Protein AF-A0A1J4ULX6-F1 (afdb_monomer_lite)

Sequence (77 aa):
MLTLKCCGQLIDVSGASQKVFDKKTYKWSTAKIDFEKCSMKKIFDLIVPVIPLKQLVAYKKKLGRPTDFEDVNFLLR

Foldseek 3Di:
DDWDQDPNDTDDDDDQWDWAQFPVVRDTDIDGHDQVQFDFDDDPNDTDTDRDLVVLLVRLNRNVDPVSVVVNVVSVD

Structure (mmCIF, N/CA/C/O backbone):
data_AF-A0A1J4ULX6-F1
#
_entry.id   AF-A0A1J4ULX6-F1
#
loop_
_atom_site.group_PDB
_atom_site.id
_atom_site.type_symbol
_atom_site.label_atom_id
_atom_site.label_alt_id
_atom_site.label_comp_id
_atom_site.label_asym_id
_atom_site.label_entity_id
_atom_site.label_seq_id
_atom_site.pdbx_PDB_ins_code
_atom_site.Cartn_x
_atom_site.Cartn_y
_atom_site.Cartn_z
_atom_site.occupancy
_atom_site.B_iso_or_equiv
_atom_site.auth_seq_id
_atom_site.auth_comp_id
_atom_site.auth_asym_id
_atom_site.auth_atom_id
_atom_site.pdbx_PDB_model_num
ATOM 1 N N . MET A 1 1 ? -11.638 8.977 -6.000 1.00 81.56 1 MET A N 1
ATOM 2 C CA . MET A 1 1 ? -10.824 7.991 -6.735 1.00 81.56 1 MET A CA 1
ATOM 3 C C . MET A 1 1 ? -11.262 8.059 -8.182 1.00 81.56 1 MET A C 1
ATOM 5 O O . MET A 1 1 ? -12.454 8.238 -8.406 1.00 81.56 1 MET A O 1
ATOM 9 N N . LEU A 1 2 ? -10.323 7.988 -9.117 1.00 91.62 2 LEU A N 1
ATOM 10 C CA . LEU A 1 2 ? -10.592 7.937 -10.552 1.00 91.62 2 LEU A CA 1
ATOM 11 C C . LEU A 1 2 ? -9.990 6.642 -11.087 1.00 91.62 2 LEU A C 1
ATOM 13 O O . LEU A 1 2 ? -8.806 6.409 -10.875 1.00 91.62 2 LEU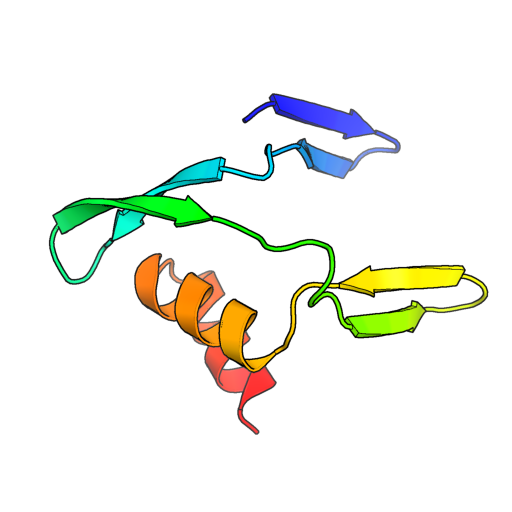 A O 1
ATOM 17 N N . THR A 1 3 ? -10.777 5.823 -11.772 1.00 95.38 3 THR A N 1
ATOM 18 C CA . THR A 1 3 ? -10.273 4.610 -12.423 1.00 95.38 3 THR A CA 1
ATOM 19 C C . THR A 1 3 ? -10.050 4.903 -13.900 1.00 95.38 3 THR A C 1
ATOM 21 O O . THR A 1 3 ? -10.967 5.334 -14.599 1.00 95.38 3 THR A O 1
ATOM 24 N N . LEU A 1 4 ? -8.827 4.682 -14.374 1.00 96.62 4 LEU A N 1
ATOM 25 C CA . LEU A 1 4 ? -8.420 4.872 -15.762 1.00 96.62 4 LEU A CA 1
ATOM 26 C C . LEU A 1 4 ? -8.225 3.517 -16.437 1.00 96.62 4 LEU A C 1
ATOM 28 O O . LEU A 1 4 ? -7.700 2.589 -15.828 1.00 96.62 4 LEU A O 1
ATOM 32 N N . LYS A 1 5 ? -8.587 3.414 -17.717 1.00 97.62 5 LYS A N 1
ATOM 33 C CA . LYS A 1 5 ? -8.200 2.280 -18.560 1.00 97.62 5 LYS A CA 1
ATOM 34 C C . LYS A 1 5 ? -6.966 2.673 -19.368 1.00 97.62 5 LYS A C 1
ATOM 36 O O . LYS A 1 5 ? -7.048 3.566 -20.206 1.00 97.62 5 LYS A O 1
ATOM 41 N N . CYS A 1 6 ? -5.842 2.009 -19.131 1.00 95.94 6 CYS A N 1
ATOM 42 C CA . CYS A 1 6 ? -4.576 2.275 -19.811 1.00 95.94 6 CYS A CA 1
ATOM 43 C C . CYS A 1 6 ? -3.919 0.949 -20.200 1.00 95.94 6 CYS A C 1
ATOM 45 O O . CYS A 1 6 ? -3.824 0.052 -19.368 1.00 95.94 6 CYS A O 1
ATOM 47 N N . CYS A 1 7 ? -3.506 0.801 -21.463 1.00 95.50 7 CYS A N 1
ATOM 48 C CA . CYS A 1 7 ? -2.822 -0.402 -21.966 1.00 95.50 7 CYS A CA 1
ATOM 49 C C . CYS A 1 7 ? -3.524 -1.733 -21.611 1.00 95.50 7 CYS A C 1
ATOM 51 O O . CYS A 1 7 ? -2.877 -2.728 -21.305 1.00 95.50 7 CYS A O 1
ATOM 53 N N . GLY A 1 8 ? -4.862 -1.751 -21.613 1.00 96.81 8 GLY A N 1
ATOM 54 C CA . GLY A 1 8 ? -5.657 -2.937 -21.263 1.00 96.81 8 GLY A CA 1
ATOM 55 C C . GLY A 1 8 ? -5.821 -3.202 -19.761 1.00 96.81 8 GLY A C 1
ATOM 56 O O . GLY A 1 8 ? -6.535 -4.130 -19.395 1.00 96.81 8 GLY A O 1
ATOM 57 N N . GLN A 1 9 ? -5.233 -2.377 -18.894 1.00 96.81 9 GLN A N 1
ATOM 58 C CA . GLN A 1 9 ? -5.323 -2.488 -17.439 1.00 96.81 9 GLN A CA 1
ATOM 59 C C . GLN A 1 9 ? -6.179 -1.369 -16.838 1.00 96.81 9 GLN A C 1
ATOM 61 O O . GLN A 1 9 ? -6.292 -0.276 -17.399 1.00 96.81 9 GLN A O 1
ATOM 66 N N . LEU A 1 10 ? -6.789 -1.652 -15.685 1.00 96.75 10 LEU A N 1
ATOM 67 C CA . LEU A 1 10 ? -7.466 -0.652 -14.863 1.00 96.75 10 LEU A CA 1
ATOM 68 C C . LEU A 1 10 ? -6.483 -0.107 -13.826 1.00 96.75 10 LEU A C 1
ATOM 70 O O . LEU A 1 10 ? -5.859 -0.877 -13.099 1.00 96.75 10 LEU A O 1
ATOM 74 N N . ILE A 1 11 ? -6.351 1.216 -13.770 1.00 95.50 11 ILE A N 1
ATOM 75 C CA . ILE A 1 11 ? -5.465 1.929 -12.849 1.00 95.50 11 ILE A CA 1
ATOM 76 C C . ILE A 1 11 ? -6.316 2.838 -11.971 1.00 95.50 11 ILE A C 1
ATOM 78 O O . ILE A 1 11 ? -6.952 3.769 -12.466 1.00 95.50 11 ILE A O 1
ATOM 82 N N . ASP A 1 12 ? -6.286 2.597 -10.664 1.00 92.88 12 ASP A N 1
ATOM 83 C CA . ASP A 1 12 ? -6.932 3.466 -9.688 1.00 92.88 12 ASP A CA 1
ATOM 84 C C . ASP A 1 12 ? -6.000 4.607 -9.284 1.00 92.88 12 ASP A C 1
ATOM 86 O O . ASP A 1 12 ? -4.933 4.404 -8.703 1.00 92.88 12 ASP A O 1
ATOM 90 N N . VAL A 1 13 ? -6.431 5.834 -9.563 1.00 92.25 13 VAL A N 1
ATOM 91 C CA . VAL A 1 13 ? -5.751 7.064 -9.167 1.00 92.25 13 VAL A CA 1
ATOM 92 C C . VAL A 1 13 ? -6.452 7.649 -7.943 1.00 92.25 13 VAL A C 1
ATOM 94 O O . VAL A 1 13 ? -7.640 8.006 -7.958 1.00 92.25 13 VAL A O 1
ATOM 97 N N . SER A 1 14 ? -5.699 7.758 -6.853 1.00 90.19 14 SER A N 1
ATOM 98 C CA . SER A 1 14 ? -6.140 8.344 -5.587 1.00 90.19 14 SER A CA 1
ATOM 99 C C . SER A 1 14 ? -5.258 9.523 -5.188 1.00 90.19 14 SER A C 1
ATOM 101 O O . SER A 1 14 ? -4.063 9.529 -5.467 1.00 90.19 14 SER A O 1
ATOM 103 N N . GLY A 1 15 ? -5.837 10.505 -4.495 1.00 88.94 15 GLY A N 1
ATOM 104 C CA . GLY A 1 15 ? -5.076 11.606 -3.903 1.00 88.94 15 GLY A CA 1
ATOM 105 C C . GLY A 1 15 ? -4.335 11.200 -2.624 1.00 88.94 15 GLY A C 1
ATOM 106 O O . GLY A 1 15 ? -4.557 10.124 -2.070 1.00 88.94 15 GLY A O 1
ATOM 107 N N . ALA A 1 16 ? -3.500 12.112 -2.114 1.00 89.38 16 ALA A N 1
ATOM 108 C CA . ALA A 1 16 ? -2.737 11.931 -0.871 1.00 89.38 16 ALA A CA 1
ATOM 109 C C . ALA A 1 16 ? -3.620 11.698 0.368 1.00 89.38 16 ALA A C 1
ATOM 111 O O . ALA A 1 16 ? -3.189 11.098 1.348 1.00 89.38 16 ALA A O 1
ATOM 112 N N . SER A 1 17 ? -4.853 12.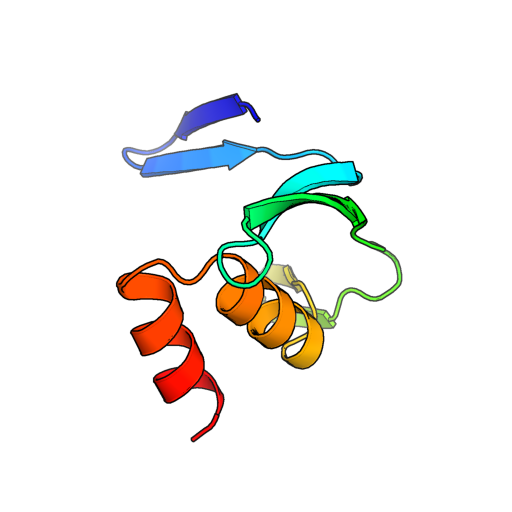202 0.336 1.00 91.25 17 SER A N 1
ATOM 113 C CA . SER A 1 17 ? -5.838 12.070 1.402 1.00 91.25 17 SER A CA 1
ATOM 114 C C . SER A 1 17 ? -7.105 11.452 0.831 1.00 91.25 17 SER A C 1
ATOM 116 O O . SER A 1 17 ? -7.665 11.961 -0.142 1.00 91.25 17 SER A O 1
ATOM 118 N N . GLN A 1 18 ? -7.555 10.351 1.426 1.00 89.94 18 GLN A N 1
ATOM 119 C CA . GLN A 1 18 ? -8.770 9.664 1.001 1.00 89.94 18 GLN A CA 1
ATOM 120 C C . GLN A 1 18 ? -9.505 9.039 2.182 1.00 89.94 18 GLN A C 1
ATOM 122 O O . GLN A 1 18 ? -8.898 8.581 3.150 1.00 89.94 18 GLN A O 1
ATOM 127 N N . LYS A 1 19 ? -10.837 9.002 2.097 1.00 91.25 19 LYS A N 1
ATOM 128 C CA . LYS A 1 19 ? -11.655 8.273 3.066 1.00 91.25 19 LYS A CA 1
ATOM 129 C C . LYS A 1 19 ? -11.587 6.783 2.762 1.00 91.25 19 LYS A C 1
ATOM 131 O O . LYS A 1 19 ? -11.826 6.356 1.638 1.00 91.25 19 LYS A O 1
ATOM 136 N N . VAL A 1 20 ? -11.284 6.007 3.790 1.00 91.69 20 VAL A N 1
ATOM 137 C CA . VAL A 1 20 ? -11.180 4.553 3.740 1.00 91.69 20 VAL A CA 1
ATOM 138 C C . VAL A 1 20 ? -12.120 3.985 4.784 1.00 91.69 20 VAL A C 1
ATOM 140 O O . VAL A 1 20 ? -12.113 4.421 5.941 1.00 91.69 20 VAL A O 1
ATOM 143 N N . PHE A 1 21 ? -12.934 3.023 4.366 1.00 93.06 21 PHE A N 1
ATOM 144 C CA . PHE A 1 21 ? -13.794 2.292 5.274 1.00 93.06 21 PHE A CA 1
ATOM 145 C C . PHE A 1 21 ? -12.967 1.261 6.037 1.00 93.06 21 PHE A C 1
ATOM 147 O O . PHE A 1 21 ? -12.327 0.395 5.439 1.00 93.06 21 PHE A O 1
ATOM 154 N N . ASP A 1 22 ? -12.956 1.389 7.356 1.00 94.25 22 ASP A N 1
ATOM 155 C CA . ASP A 1 22 ? -12.322 0.431 8.245 1.00 94.25 22 ASP A CA 1
ATOM 156 C C . ASP A 1 22 ? -13.287 -0.718 8.516 1.00 94.25 22 ASP A C 1
ATOM 158 O O . ASP A 1 22 ? -14.306 -0.536 9.185 1.00 94.25 22 ASP A O 1
ATOM 162 N N . LYS A 1 23 ? -12.962 -1.912 8.018 1.00 92.12 23 LYS A N 1
ATOM 163 C CA . LYS A 1 23 ? -13.809 -3.090 8.214 1.00 92.12 23 LYS A CA 1
ATOM 164 C C . LYS A 1 23 ? -13.816 -3.623 9.642 1.00 92.12 23 LYS A C 1
ATOM 166 O O . LYS A 1 23 ? -14.720 -4.379 9.980 1.00 92.12 23 LYS A O 1
ATOM 171 N N . LYS A 1 24 ? -12.850 -3.247 10.482 1.00 90.00 24 LYS A N 1
ATOM 172 C CA . LYS A 1 24 ? -12.825 -3.657 11.892 1.00 90.00 24 LYS A CA 1
ATOM 173 C C . LYS A 1 24 ? -13.745 -2.792 12.737 1.00 90.00 24 LYS A C 1
ATOM 175 O O . LYS A 1 24 ? -14.440 -3.303 13.605 1.00 90.00 24 LYS A O 1
ATOM 180 N N . THR A 1 25 ? -13.725 -1.482 12.500 1.00 93.44 25 THR A N 1
ATOM 181 C CA . THR A 1 25 ? -14.493 -0.518 13.305 1.00 93.44 25 THR A CA 1
ATOM 182 C C . THR A 1 25 ? -15.811 -0.096 12.661 1.00 93.44 25 THR A C 1
ATOM 184 O O . THR A 1 25 ? -16.595 0.596 13.306 1.00 93.44 25 THR A O 1
ATOM 187 N N . TYR A 1 26 ? -16.056 -0.498 11.408 1.00 93.94 26 TYR A N 1
ATOM 188 C CA . TYR A 1 26 ? -17.201 -0.100 10.582 1.00 93.94 26 TYR A CA 1
ATOM 189 C C . TYR A 1 26 ? -17.353 1.419 10.435 1.00 93.94 26 TYR A C 1
ATOM 191 O O . TYR A 1 26 ? -18.455 1.949 10.290 1.00 93.94 26 TYR A O 1
ATOM 199 N N . LYS A 1 27 ? -16.231 2.143 10.476 1.00 95.81 27 LYS A N 1
ATOM 200 C CA . LYS A 1 27 ? -16.193 3.604 10.396 1.00 95.81 27 LYS A CA 1
ATOM 201 C C . LYS A 1 27 ? -15.352 4.057 9.218 1.00 95.81 27 LYS A C 1
ATOM 203 O O . LYS A 1 27 ? -14.325 3.470 8.877 1.00 95.81 27 LYS A O 1
ATOM 208 N N . TRP A 1 28 ? -15.766 5.165 8.620 1.00 95.00 28 TRP A N 1
ATOM 209 C CA . TRP A 1 28 ? -14.930 5.885 7.673 1.00 95.00 28 TRP A CA 1
ATOM 210 C C . TRP A 1 28 ? -13.831 6.623 8.425 1.00 95.00 28 TRP A C 1
ATOM 212 O O . TRP A 1 28 ? -14.086 7.326 9.400 1.00 95.00 28 TRP A O 1
ATOM 222 N N . SER A 1 29 ? -12.605 6.484 7.944 1.00 92.56 29 SER A N 1
ATOM 223 C CA . SER A 1 29 ? -11.449 7.201 8.469 1.00 92.56 29 SER A CA 1
ATOM 224 C C . SER A 1 29 ? -10.661 7.807 7.321 1.00 92.56 29 SER A C 1
ATOM 226 O O . SER A 1 29 ? -10.618 7.245 6.227 1.00 92.56 29 SER A O 1
ATOM 228 N N . THR A 1 30 ? -10.035 8.954 7.551 1.00 91.50 30 THR A N 1
ATOM 229 C CA . THR A 1 30 ? -9.147 9.548 6.553 1.00 91.50 30 THR A CA 1
ATOM 230 C C . THR A 1 30 ? -7.800 8.839 6.610 1.00 91.50 30 THR A C 1
ATOM 232 O O . THR A 1 30 ? -7.117 8.873 7.632 1.00 91.50 30 THR A O 1
ATOM 235 N N . ALA A 1 31 ? -7.420 8.186 5.516 1.00 88.00 31 ALA A N 1
ATOM 236 C CA . ALA A 1 31 ? -6.061 7.723 5.299 1.00 88.00 31 ALA A CA 1
ATOM 237 C C . ALA A 1 31 ? -5.276 8.838 4.606 1.00 88.00 31 ALA A C 1
ATOM 239 O O . ALA A 1 31 ? -5.708 9.357 3.574 1.00 88.00 31 ALA A O 1
ATOM 240 N N . LYS A 1 32 ? -4.131 9.198 5.184 1.00 90.38 32 LYS A N 1
ATOM 241 C CA . LYS A 1 32 ? -3.202 10.178 4.626 1.00 90.38 32 LYS A CA 1
ATOM 242 C C . LYS A 1 32 ? -1.902 9.469 4.268 1.00 90.38 32 LYS A C 1
ATOM 244 O O . LYS A 1 32 ? -1.327 8.787 5.114 1.00 90.38 32 LYS A O 1
ATOM 249 N N . ILE A 1 33 ? -1.472 9.623 3.024 1.00 87.81 33 ILE A N 1
ATOM 250 C CA . ILE A 1 33 ? -0.182 9.154 2.528 1.00 87.81 33 ILE A CA 1
ATOM 251 C C . ILE A 1 33 ? 0.785 10.330 2.582 1.00 87.81 33 ILE A C 1
ATOM 253 O O . ILE A 1 33 ? 0.461 11.443 2.169 1.00 87.81 33 ILE A O 1
ATOM 257 N N . ASP A 1 34 ? 1.961 10.062 3.126 1.00 90.00 34 ASP A N 1
ATOM 258 C CA . ASP A 1 34 ? 3.076 10.992 3.175 1.00 90.00 34 ASP A CA 1
ATOM 259 C C . ASP A 1 34 ? 4.089 10.568 2.108 1.00 90.00 34 ASP A C 1
ATOM 261 O O . ASP A 1 34 ? 4.778 9.558 2.273 1.00 90.00 34 ASP A O 1
ATOM 265 N N . PHE A 1 35 ? 4.120 11.293 0.988 1.00 88.94 35 PHE A N 1
ATOM 266 C CA . PHE A 1 35 ? 4.968 10.945 -0.154 1.00 88.94 35 PHE A CA 1
ATOM 267 C C . PHE A 1 35 ? 6.464 11.098 0.144 1.00 88.94 35 PHE A C 1
ATOM 269 O O . PHE A 1 35 ? 7.276 10.435 -0.497 1.00 88.94 35 PHE A O 1
ATOM 276 N N . GLU A 1 36 ? 6.839 11.889 1.153 1.00 92.31 36 GLU A N 1
ATOM 277 C CA . GLU A 1 36 ? 8.237 12.019 1.586 1.00 92.31 36 GLU A CA 1
ATOM 278 C C . GLU A 1 36 ? 8.735 10.754 2.297 1.00 92.31 36 GLU A C 1
ATOM 280 O O . GLU A 1 36 ? 9.932 10.485 2.345 1.00 92.31 36 GLU A O 1
ATOM 285 N N . LYS A 1 37 ? 7.814 9.934 2.818 1.00 92.69 37 LYS A N 1
ATOM 286 C CA . LYS A 1 37 ? 8.126 8.663 3.487 1.00 92.69 37 LYS A CA 1
ATOM 287 C C . LYS A 1 37 ? 8.056 7.462 2.551 1.00 92.69 37 LYS A C 1
ATOM 289 O O . LYS A 1 37 ? 8.102 6.327 3.026 1.00 92.69 37 LYS A O 1
ATOM 294 N N . CYS A 1 38 ? 7.920 7.673 1.243 1.00 94.81 38 CYS A N 1
ATOM 295 C CA . CYS A 1 38 ? 7.953 6.588 0.273 1.00 94.81 38 CYS A CA 1
ATOM 296 C C . CYS A 1 38 ? 9.310 5.870 0.281 1.00 94.81 38 CYS A C 1
ATOM 298 O O . CYS A 1 38 ? 10.366 6.452 0.511 1.00 94.81 38 CYS A O 1
ATOM 300 N N . SER A 1 39 ? 9.279 4.570 0.010 1.00 95.38 39 SER A N 1
ATOM 301 C CA . SER A 1 39 ? 10.479 3.786 -0.266 1.00 95.38 39 SER A CA 1
ATOM 302 C C . SER A 1 39 ? 10.718 3.775 -1.771 1.00 95.38 39 SER A C 1
ATOM 304 O O . SER A 1 39 ? 9.825 3.390 -2.519 1.00 95.38 39 SER A O 1
ATOM 306 N N . MET A 1 40 ? 11.907 4.154 -2.235 1.00 95.88 40 MET A N 1
ATOM 307 C CA . MET A 1 40 ? 12.256 3.996 -3.650 1.00 95.88 40 MET A CA 1
ATOM 308 C C . MET A 1 40 ? 12.598 2.529 -3.929 1.00 95.88 40 MET A C 1
ATOM 310 O O . MET A 1 40 ? 13.398 1.922 -3.212 1.00 95.88 40 MET A O 1
ATOM 314 N N . LYS A 1 41 ? 11.985 1.938 -4.955 1.00 96.38 41 LYS A N 1
ATOM 315 C CA . LYS A 1 41 ? 12.244 0.556 -5.381 1.00 96.38 41 LYS A CA 1
ATOM 316 C C . LYS A 1 41 ? 12.647 0.527 -6.846 1.00 96.38 41 LYS A C 1
ATOM 318 O O . LYS A 1 41 ? 12.027 1.190 -7.671 1.00 96.38 41 LYS A O 1
ATOM 323 N N . LYS A 1 42 ? 13.670 -0.270 -7.155 1.00 97.31 42 LYS A N 1
ATOM 324 C CA . LYS A 1 42 ? 14.035 -0.597 -8.532 1.00 97.31 42 LYS A CA 1
ATOM 325 C C . LYS A 1 42 ? 13.157 -1.756 -9.010 1.00 97.31 42 LYS A C 1
ATOM 327 O O . LYS A 1 42 ? 13.177 -2.819 -8.393 1.00 97.31 42 LYS A O 1
ATOM 332 N N . ILE A 1 43 ? 12.378 -1.535 -10.064 1.00 96.25 43 ILE A N 1
ATOM 333 C CA . ILE A 1 43 ? 11.527 -2.538 -10.714 1.00 96.25 43 ILE A CA 1
ATOM 334 C C . ILE A 1 43 ? 11.877 -2.508 -12.199 1.00 96.25 43 ILE A C 1
ATOM 336 O O . ILE A 1 43 ? 11.652 -1.497 -12.862 1.00 96.25 43 ILE A O 1
ATOM 340 N N . PHE A 1 44 ? 12.466 -3.596 -12.701 1.00 95.44 44 PHE A N 1
ATOM 341 C CA . PHE A 1 44 ? 13.167 -3.597 -13.990 1.00 95.44 44 PHE A CA 1
ATOM 342 C C . PHE A 1 44 ? 14.186 -2.439 -14.042 1.00 95.44 44 PHE A C 1
ATOM 344 O O . PHE A 1 44 ? 15.014 -2.314 -13.134 1.00 95.44 44 PHE A O 1
ATOM 351 N N . ASP A 1 45 ? 14.094 -1.567 -15.045 1.00 96.44 45 ASP A N 1
ATOM 352 C CA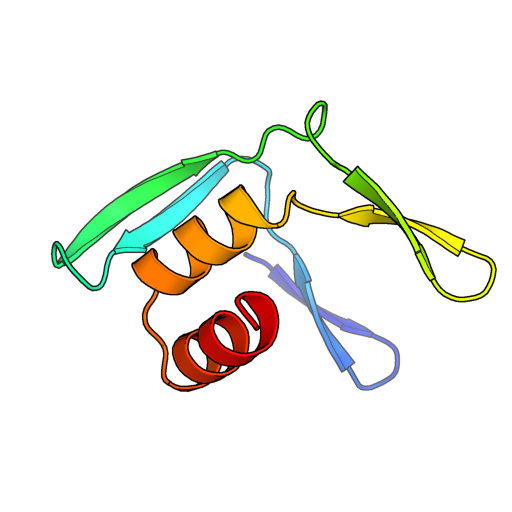 . ASP A 1 45 ? 14.977 -0.410 -15.224 1.00 96.44 45 ASP A CA 1
ATOM 353 C C . ASP A 1 45 ? 14.406 0.897 -14.651 1.00 96.44 45 ASP A C 1
ATOM 355 O O . ASP A 1 45 ? 14.993 1.965 -14.819 1.00 96.44 45 ASP A O 1
ATOM 359 N N . LEU A 1 46 ? 13.276 0.832 -13.938 1.00 97.62 46 LEU A N 1
ATOM 360 C CA . LEU A 1 46 ? 12.615 1.997 -13.353 1.00 97.62 46 LEU A CA 1
ATOM 361 C C . LEU A 1 46 ? 12.866 2.088 -11.848 1.00 97.62 46 LEU A C 1
ATOM 363 O O . LEU A 1 46 ? 12.823 1.088 -11.129 1.00 97.62 46 LEU A O 1
ATOM 367 N N . ILE A 1 47 ? 13.067 3.311 -11.357 1.00 97.31 47 ILE A N 1
ATOM 368 C CA . ILE A 1 47 ? 13.075 3.625 -9.926 1.00 97.31 47 ILE A CA 1
ATOM 369 C C . ILE A 1 47 ? 11.736 4.281 -9.599 1.00 97.31 47 ILE A C 1
ATOM 371 O O . ILE A 1 47 ? 11.457 5.385 -10.062 1.00 97.31 47 ILE A O 1
ATOM 375 N N . VAL A 1 48 ? 10.909 3.604 -8.805 1.00 96.12 48 VAL A N 1
ATOM 376 C CA . VAL A 1 48 ? 9.551 4.059 -8.483 1.00 96.12 48 VAL A CA 1
ATOM 377 C C . VAL A 1 48 ? 9.364 4.255 -6.977 1.00 96.12 48 VAL A C 1
ATOM 379 O O . VAL A 1 48 ? 9.856 3.440 -6.187 1.00 96.12 48 VAL A O 1
ATOM 382 N N . PRO A 1 49 ? 8.663 5.319 -6.544 1.00 95.50 49 PRO A N 1
ATOM 383 C CA . PRO A 1 49 ? 8.268 5.476 -5.154 1.00 95.50 49 PRO A CA 1
ATOM 384 C C . PRO A 1 49 ? 7.143 4.493 -4.829 1.00 95.50 49 PRO A C 1
ATOM 386 O O . PRO A 1 49 ? 6.119 4.448 -5.510 1.00 95.50 49 PRO A O 1
ATOM 389 N N . VAL A 1 50 ? 7.309 3.719 -3.762 1.00 94.69 50 VAL A N 1
ATOM 390 C CA . VAL A 1 50 ? 6.266 2.832 -3.237 1.00 94.69 50 VAL A CA 1
ATOM 391 C C . VAL A 1 50 ? 5.974 3.154 -1.780 1.00 94.69 50 VAL A C 1
ATOM 393 O O . VAL A 1 50 ? 6.824 3.650 -1.037 1.00 94.69 50 VAL A O 1
ATOM 396 N N . ILE A 1 51 ? 4.754 2.859 -1.344 1.00 93.19 51 ILE A N 1
ATOM 397 C CA . ILE A 1 51 ? 4.392 2.950 0.069 1.00 93.19 51 ILE A CA 1
ATOM 398 C C . ILE A 1 51 ? 5.262 1.981 0.902 1.00 93.19 51 ILE A C 1
ATOM 400 O O . ILE A 1 51 ? 5.491 0.845 0.475 1.00 93.19 51 ILE A O 1
ATOM 404 N N . PRO A 1 52 ? 5.752 2.378 2.091 1.00 94.31 52 PRO A N 1
ATOM 405 C CA . PRO A 1 52 ? 6.505 1.475 2.955 1.00 94.31 52 PRO A CA 1
ATOM 406 C C . PRO A 1 52 ? 5.705 0.233 3.344 1.00 94.31 52 PRO A C 1
ATOM 408 O O . PRO A 1 52 ? 4.521 0.321 3.673 1.00 94.31 52 PRO A O 1
ATOM 411 N N . LEU A 1 53 ? 6.380 -0.917 3.419 1.00 94.00 53 LEU A N 1
ATOM 412 C CA . LEU A 1 53 ? 5.754 -2.215 3.697 1.00 94.00 53 LEU A CA 1
ATOM 413 C C . LEU A 1 53 ? 4.866 -2.206 4.951 1.00 94.00 53 LEU A C 1
ATOM 415 O O . LEU A 1 53 ? 3.723 -2.654 4.912 1.00 94.00 53 LEU A O 1
ATOM 419 N N . LYS A 1 54 ? 5.362 -1.640 6.061 1.00 93.50 54 LYS A N 1
ATOM 420 C CA . LYS A 1 54 ? 4.604 -1.548 7.322 1.00 93.50 54 LYS A CA 1
ATOM 421 C C . LYS A 1 54 ? 3.298 -0.765 7.152 1.00 93.50 54 LYS A C 1
ATOM 423 O O . LYS A 1 54 ? 2.272 -1.156 7.705 1.00 93.50 54 LYS A O 1
ATOM 428 N N . GLN A 1 55 ? 3.329 0.320 6.376 1.00 92.62 55 GLN A N 1
ATOM 429 C CA . GLN A 1 55 ? 2.144 1.132 6.102 1.00 92.62 55 GLN A CA 1
ATOM 430 C C . GLN A 1 55 ? 1.176 0.400 5.166 1.00 92.62 55 GLN A C 1
ATOM 432 O O . GLN A 1 55 ? -0.027 0.406 5.422 1.00 92.62 55 GLN A O 1
ATOM 437 N N . LEU A 1 56 ? 1.691 -0.296 4.145 1.00 93.62 56 LEU A N 1
ATOM 438 C CA . LEU A 1 56 ? 0.884 -1.121 3.244 1.00 93.62 56 LEU A CA 1
ATOM 439 C C . LEU A 1 56 ? 0.136 -2.225 4.001 1.00 93.62 56 LEU A C 1
ATOM 441 O O . LEU A 1 56 ? -1.075 -2.367 3.844 1.00 93.62 56 LEU A O 1
ATOM 445 N N . VAL A 1 57 ? 0.832 -2.963 4.871 1.00 95.19 57 VAL A N 1
ATOM 446 C CA . VAL A 1 57 ? 0.229 -4.018 5.700 1.00 95.19 57 VAL A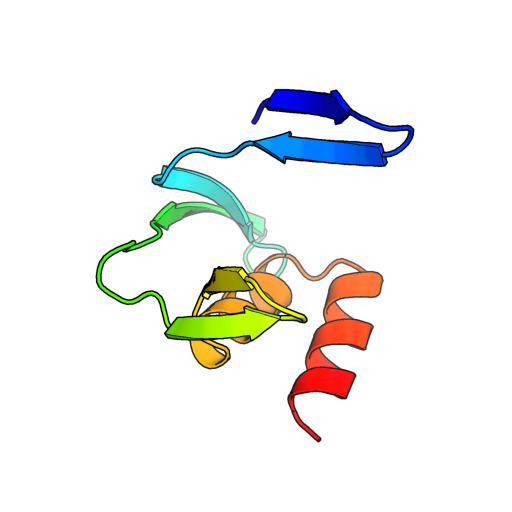 CA 1
ATOM 447 C C . VAL A 1 57 ? -0.840 -3.441 6.631 1.00 95.19 57 VAL A C 1
ATOM 449 O O . VAL A 1 57 ? -1.922 -4.017 6.752 1.00 95.19 57 VAL A O 1
ATOM 452 N N . ALA A 1 58 ? -0.578 -2.298 7.272 1.00 92.56 58 ALA A N 1
ATOM 453 C CA . ALA A 1 58 ? -1.560 -1.639 8.134 1.00 92.56 58 ALA A CA 1
ATOM 454 C C . ALA A 1 58 ? -2.818 -1.216 7.355 1.00 92.56 58 ALA A C 1
ATOM 456 O O . ALA A 1 58 ? -3.938 -1.447 7.815 1.00 92.56 58 ALA A O 1
ATOM 457 N N . TYR A 1 59 ? -2.636 -0.654 6.158 1.00 92.56 59 TYR A N 1
ATOM 458 C CA . TYR A 1 59 ? -3.721 -0.260 5.263 1.00 92.56 59 TYR A CA 1
ATOM 459 C C . TYR A 1 59 ? -4.564 -1.461 4.809 1.00 92.56 59 TYR A C 1
ATOM 461 O O . TYR A 1 59 ? -5.786 -1.450 4.965 1.00 92.56 59 TYR A O 1
ATOM 469 N N . LYS A 1 60 ? -3.923 -2.536 4.337 1.00 94.12 60 LYS A N 1
ATOM 470 C CA . LYS A 1 60 ? -4.599 -3.770 3.902 1.00 94.12 60 LYS A CA 1
ATOM 471 C C . LYS A 1 60 ? -5.373 -4.444 5.034 1.00 94.12 60 LYS A C 1
ATOM 473 O O . LYS A 1 60 ? -6.538 -4.795 4.862 1.00 94.12 60 LYS A O 1
ATOM 478 N N . LYS A 1 61 ? -4.792 -4.513 6.238 1.00 93.75 61 LYS A N 1
ATOM 479 C CA . LYS A 1 61 ? -5.487 -5.011 7.442 1.00 93.75 61 LYS A CA 1
ATOM 480 C C . LYS A 1 61 ? -6.718 -4.178 7.818 1.00 93.75 61 LYS A C 1
ATOM 482 O O . LYS A 1 61 ? -7.616 -4.715 8.463 1.00 93.75 61 LYS A O 1
ATOM 487 N N . LYS A 1 62 ? -6.745 -2.885 7.479 1.00 93.50 62 LYS A N 1
ATOM 488 C CA . LYS A 1 62 ? -7.879 -1.985 7.742 1.00 93.50 62 LYS A CA 1
ATOM 489 C C . LYS A 1 62 ? -9.027 -2.212 6.757 1.00 93.50 62 LYS A C 1
ATOM 491 O O . LYS A 1 62 ? -10.188 -2.207 7.156 1.00 93.50 62 LYS A O 1
ATOM 496 N N . LEU A 1 63 ? -8.694 -2.434 5.487 1.00 93.38 63 LEU A N 1
ATOM 497 C CA . LEU A 1 63 ? -9.656 -2.729 4.425 1.00 93.38 63 LEU A CA 1
ATOM 498 C C . LEU A 1 63 ? -10.272 -4.123 4.549 1.00 93.38 63 LEU A C 1
ATOM 500 O O . LEU A 1 63 ? -11.478 -4.273 4.367 1.00 93.38 63 LEU A O 1
ATOM 504 N N . GLY A 1 64 ? -9.450 -5.136 4.835 1.00 93.38 64 GLY A N 1
ATOM 505 C CA . GLY A 1 64 ? -9.901 -6.506 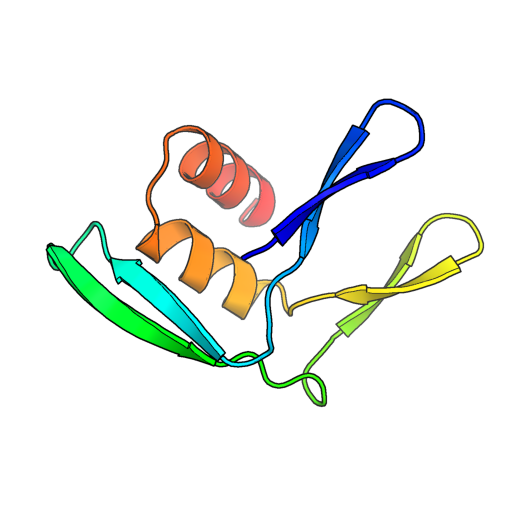5.081 1.00 93.38 64 GLY A CA 1
ATOM 506 C C . GLY A 1 64 ? -10.716 -7.117 3.936 1.00 93.38 64 GLY A C 1
ATOM 507 O O . GLY A 1 64 ? -11.729 -7.776 4.189 1.00 93.38 64 GLY A O 1
ATOM 508 N N . ARG A 1 65 ? -10.342 -6.863 2.676 1.00 94.19 65 ARG A N 1
ATOM 509 C CA . ARG A 1 65 ? -10.896 -7.597 1.525 1.00 94.19 65 ARG A CA 1
ATOM 510 C C . ARG A 1 65 ? -10.263 -8.997 1.480 1.00 94.19 65 ARG A C 1
ATOM 512 O O . ARG A 1 65 ? -9.153 -9.149 1.982 1.00 94.19 65 ARG A O 1
ATOM 519 N N . PRO A 1 66 ? -10.900 -10.002 0.854 1.00 94.94 66 PRO A N 1
ATOM 520 C CA . PRO A 1 66 ? -10.313 -11.341 0.728 1.00 94.94 66 PRO A CA 1
ATOM 521 C C . PRO A 1 66 ? -8.864 -11.328 0.209 1.00 94.94 66 PRO A C 1
ATOM 523 O O . PRO A 1 66 ? -7.971 -11.855 0.864 1.00 94.94 66 PRO A O 1
ATOM 526 N N . THR A 1 67 ? -8.609 -10.593 -0.877 1.00 94.38 67 THR A N 1
ATOM 527 C CA . THR A 1 67 ? -7.271 -10.437 -1.470 1.00 94.38 67 THR A CA 1
ATOM 528 C C . THR A 1 67 ? -6.278 -9.701 -0.566 1.00 94.38 67 THR A C 1
ATOM 530 O O . THR A 1 67 ? -5.088 -9.995 -0.584 1.00 94.38 67 THR A O 1
ATOM 533 N N . ASP A 1 68 ? -6.741 -8.778 0.286 1.00 95.00 68 ASP A N 1
ATOM 534 C CA . ASP A 1 68 ? -5.862 -8.083 1.232 1.00 95.00 68 ASP A CA 1
ATOM 535 C C . ASP A 1 68 ? -5.281 -9.039 2.284 1.00 95.00 68 ASP A C 1
ATOM 537 O O . ASP A 1 68 ? -4.161 -8.820 2.748 1.00 95.00 68 ASP A O 1
ATOM 541 N N . PHE A 1 69 ? -6.014 -10.090 2.669 1.00 94.06 69 PHE A N 1
ATOM 542 C CA . PHE A 1 69 ? -5.513 -11.094 3.611 1.00 94.06 69 PHE A CA 1
ATOM 543 C C . PHE A 1 69 ? -4.434 -11.977 2.983 1.00 94.06 69 PHE A C 1
ATOM 545 O O . PHE A 1 69 ? -3.415 -12.234 3.624 1.00 94.06 69 PHE A O 1
ATOM 552 N N . GLU A 1 70 ? -4.632 -12.399 1.734 1.00 96.12 70 GLU A N 1
ATOM 553 C CA . GLU A 1 70 ? -3.633 -13.150 0.966 1.00 96.12 70 GLU A CA 1
ATOM 554 C C . GLU A 1 70 ? -2.341 -12.340 0.812 1.00 96.12 70 GLU A C 1
ATOM 556 O O . GLU A 1 70 ? -1.263 -12.825 1.164 1.00 96.12 70 GLU A O 1
ATOM 561 N N . ASP A 1 71 ? -2.462 -11.070 0.416 1.00 95.00 71 ASP A N 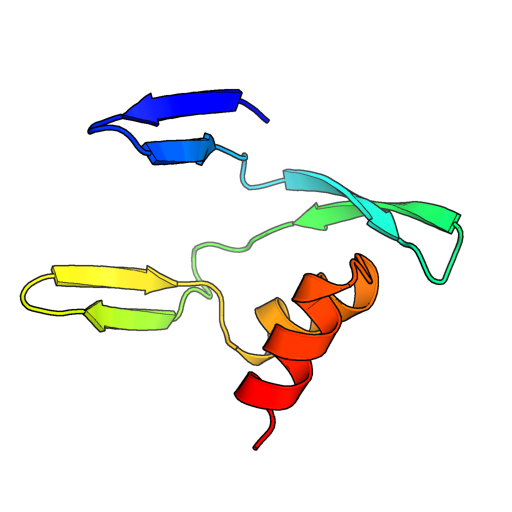1
ATOM 562 C CA . ASP A 1 71 ? -1.325 -10.159 0.276 1.00 95.00 71 ASP A CA 1
ATOM 563 C C . ASP A 1 71 ? -0.576 -9.967 1.599 1.00 95.00 71 ASP A C 1
ATOM 565 O O . ASP A 1 71 ? 0.650 -10.042 1.645 1.00 95.00 71 ASP A O 1
ATOM 569 N N . VAL A 1 72 ? -1.290 -9.732 2.706 1.00 95.69 72 VAL A N 1
ATOM 570 C CA . VAL A 1 72 ? -0.662 -9.556 4.026 1.00 95.69 72 VAL A CA 1
ATOM 571 C C . VAL A 1 72 ? 0.068 -10.824 4.469 1.00 95.69 72 VAL A C 1
ATOM 573 O O . VAL A 1 72 ? 1.159 -10.719 5.028 1.00 95.69 72 VAL A O 1
ATOM 576 N N . ASN A 1 73 ? -0.499 -12.005 4.213 1.00 95.00 73 ASN A N 1
ATOM 577 C CA . ASN A 1 73 ? 0.146 -13.276 4.539 1.00 95.00 73 ASN A CA 1
ATOM 578 C C . ASN A 1 73 ? 1.394 -13.519 3.689 1.00 95.00 73 ASN A C 1
ATOM 580 O O . ASN A 1 73 ? 2.365 -14.066 4.199 1.00 95.00 73 ASN A O 1
ATOM 584 N N . PHE A 1 74 ? 1.385 -13.122 2.417 1.00 96.00 74 PHE A N 1
ATOM 585 C CA . PHE A 1 74 ? 2.560 -13.209 1.552 1.00 96.00 74 PHE A CA 1
ATOM 586 C C . PHE A 1 74 ? 3.670 -12.246 1.999 1.00 96.00 74 PHE A C 1
ATOM 588 O O . PHE A 1 74 ? 4.830 -12.634 2.075 1.00 96.00 74 PHE A O 1
ATOM 595 N N . LEU A 1 75 ? 3.308 -11.008 2.340 1.00 93.00 75 LEU A N 1
ATOM 596 C CA . LEU A 1 75 ? 4.239 -9.927 2.680 1.00 93.00 75 LEU A CA 1
ATOM 597 C C . LEU A 1 75 ? 4.898 -10.041 4.066 1.00 93.00 75 LEU A C 1
ATOM 599 O O . LEU A 1 75 ? 5.841 -9.300 4.341 1.00 93.00 75 LEU A O 1
ATOM 603 N N . LEU A 1 76 ? 4.366 -10.883 4.957 1.00 91.44 76 LEU A N 1
ATOM 604 C CA . LEU A 1 76 ? 4.870 -11.084 6.324 1.00 91.44 76 LEU A CA 1
ATOM 605 C C . LEU A 1 76 ? 5.627 -12.408 6.519 1.00 91.44 76 LEU A C 1
ATOM 607 O O . LEU A 1 76 ? 5.977 -12.728 7.655 1.00 91.44 76 LEU A O 1
ATOM 611 N N . ARG A 1 77 ? 5.838 -13.172 5.445 1.00 84.25 77 ARG A N 1
ATOM 612 C CA . ARG A 1 77 ? 6.756 -14.319 5.434 1.00 84.25 77 ARG A CA 1
ATOM 613 C C . ARG A 1 77 ? 8.200 -13.835 5.425 1.00 84.25 77 ARG A C 1
ATOM 615 O O . ARG A 1 77 ? 9.017 -14.514 6.077 1.00 84.25 77 ARG A O 1
#

Secondary structure (DSSP, 8-state):
-EEEEETTEEEEE--SEEEEEETTTTEEEEEE--GGGPEEEEETTEEEEE--HHHHHHHHHHH--HHHHHHHHHHT-

Radius of gyration: 13.95 Å; chains: 1; bounding box: 32×26×35 Å

pLDDT: mean 93.47, std 2.92, range [81.56, 97.62]